Protein AF-A0A257JIL4-F1 (afdb_monomer_lite)

pLDDT: mean 83.12, std 16.54, range [36.84, 96.88]

Secondary structure (DSSP, 8-state):
-----------------EEEEEE-SSEEEEEEGGG-EEETTEEEEEEEEEESS-TT--EEEEEEEEETTTTEEEEEEEE-

Sequence (80 aa):
MCLSAAAGASAAAIKTDWRIINWNEDVLLYVDHGSIQKSKGRVAYSAKIVFLKDESLSEVLSRVQVHCDDRMYRHVSISA

Structure (mmCIF, N/CA/C/O backbone):
data_AF-A0A257JIL4-F1
#
_entry.id   AF-A0A257JIL4-F1
#
loop_
_atom_site.group_PDB
_atom_site.id
_atom_site.type_symbol
_atom_site.label_atom_id
_atom_site.label_alt_id
_atom_site.label_comp_id
_atom_site.label_asym_id
_atom_site.label_entity_id
_atom_site.label_seq_id
_atom_site.pdbx_PDB_ins_code
_atom_site.Cartn_x
_atom_site.Cartn_y
_atom_site.Cartn_z
_atom_site.occupancy
_atom_site.B_iso_or_equiv
_atom_site.auth_seq_id
_atom_site.auth_comp_id
_atom_site.auth_asym_id
_atom_site.auth_atom_id
_atom_site.pdbx_PDB_model_num
ATOM 1 N N . MET A 1 1 ? 52.007 0.898 5.192 1.00 36.84 1 MET A N 1
ATOM 2 C CA . MET A 1 1 ? 50.725 0.957 5.928 1.00 36.84 1 MET A CA 1
ATOM 3 C C . MET A 1 1 ? 49.664 1.470 4.963 1.00 36.84 1 MET A C 1
ATOM 5 O O . MET A 1 1 ? 49.753 2.624 4.575 1.00 36.84 1 MET A O 1
ATOM 9 N N . CYS A 1 2 ? 48.743 0.626 4.490 1.00 41.59 2 CYS A N 1
ATOM 10 C CA . CYS A 1 2 ? 47.635 1.060 3.627 1.00 41.59 2 CYS A CA 1
ATOM 11 C C . CYS A 1 2 ? 46.362 1.133 4.474 1.00 41.59 2 CYS A C 1
ATOM 13 O O . CYS A 1 2 ? 45.864 0.101 4.920 1.00 41.59 2 CYS A O 1
ATOM 15 N N . LEU A 1 3 ? 45.874 2.347 4.741 1.00 43.59 3 LEU A N 1
ATOM 16 C CA . LEU A 1 3 ? 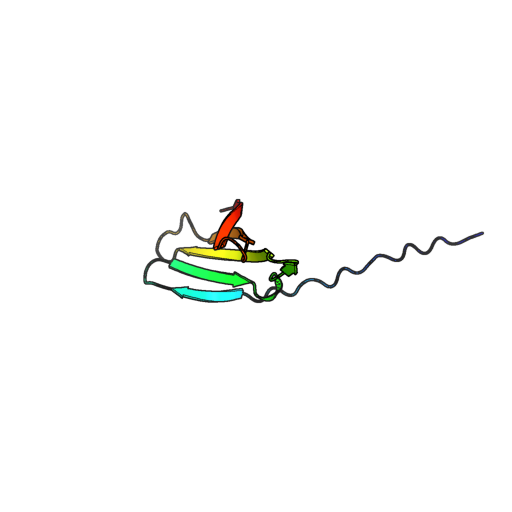44.596 2.550 5.419 1.00 43.59 3 LEU A CA 1
ATOM 17 C C . LEU A 1 3 ? 43.458 2.189 4.460 1.00 43.59 3 LEU A C 1
ATOM 19 O O . LEU A 1 3 ? 43.290 2.807 3.413 1.00 43.59 3 LEU A O 1
ATOM 23 N N . SER A 1 4 ? 42.678 1.181 4.839 1.00 50.78 4 SER A N 1
ATOM 24 C CA . SER A 1 4 ? 41.429 0.828 4.170 1.00 50.78 4 SER A CA 1
ATOM 25 C C . SER A 1 4 ? 40.355 1.827 4.593 1.00 50.78 4 SER A C 1
ATOM 27 O O . SER A 1 4 ? 39.833 1.746 5.703 1.00 50.78 4 SER A O 1
ATOM 29 N N . ALA A 1 5 ? 40.034 2.788 3.729 1.00 51.94 5 ALA A N 1
ATOM 30 C CA . ALA A 1 5 ? 38.845 3.609 3.899 1.00 51.94 5 ALA A CA 1
ATOM 31 C C . ALA A 1 5 ? 37.629 2.765 3.498 1.00 51.94 5 ALA A C 1
ATOM 33 O O . ALA A 1 5 ? 37.319 2.619 2.316 1.00 51.94 5 ALA A O 1
ATOM 34 N N . ALA A 1 6 ? 36.952 2.178 4.485 1.00 53.09 6 ALA A N 1
ATOM 35 C CA . ALA A 1 6 ? 35.607 1.664 4.289 1.00 53.09 6 ALA A CA 1
ATOM 36 C C . ALA A 1 6 ? 34.697 2.866 4.001 1.00 53.09 6 ALA A C 1
ATOM 38 O O . ALA A 1 6 ? 34.257 3.566 4.912 1.00 53.09 6 ALA A O 1
ATOM 39 N N . ALA A 1 7 ? 34.463 3.142 2.718 1.00 50.66 7 ALA A N 1
ATOM 40 C CA . ALA A 1 7 ? 33.415 4.049 2.290 1.00 50.66 7 ALA A CA 1
ATOM 41 C C . ALA A 1 7 ? 32.078 3.407 2.671 1.00 50.66 7 ALA A C 1
ATOM 43 O O . ALA A 1 7 ? 31.529 2.585 1.939 1.00 50.66 7 ALA A O 1
ATOM 44 N N . GLY A 1 8 ? 31.585 3.735 3.866 1.00 45.59 8 GLY A N 1
ATOM 45 C CA . GLY A 1 8 ? 30.216 3.443 4.248 1.00 45.59 8 GLY A CA 1
ATOM 46 C C . GLY A 1 8 ? 29.308 4.136 3.245 1.00 45.59 8 GLY A C 1
ATOM 47 O O . GLY A 1 8 ? 29.227 5.363 3.225 1.00 45.59 8 GLY A O 1
ATOM 48 N N . ALA A 1 9 ? 28.667 3.355 2.378 1.00 48.09 9 ALA A N 1
ATOM 49 C CA . ALA A 1 9 ? 27.577 3.842 1.559 1.00 48.09 9 ALA A CA 1
ATOM 50 C C . ALA A 1 9 ? 26.497 4.351 2.519 1.00 48.09 9 ALA A C 1
ATOM 52 O O . ALA A 1 9 ? 25.759 3.569 3.115 1.00 48.09 9 ALA A O 1
ATOM 53 N N . SER A 1 10 ? 26.447 5.669 2.712 1.00 45.50 10 SER A N 1
ATOM 54 C CA . SER A 1 10 ? 25.313 6.326 3.343 1.00 45.50 10 SER A CA 1
ATOM 55 C C . SER A 1 10 ? 24.135 6.133 2.397 1.00 45.50 10 SER A C 1
ATOM 57 O O . SER A 1 10 ? 23.975 6.863 1.418 1.00 45.50 10 SER A O 1
ATOM 59 N N . ALA A 1 11 ? 23.366 5.067 2.617 1.00 55.00 11 ALA A N 1
ATOM 60 C CA . ALA A 1 11 ? 22.076 4.914 1.979 1.00 55.00 11 ALA A CA 1
ATOM 61 C C . ALA A 1 11 ? 21.241 6.106 2.445 1.00 55.00 11 ALA A C 1
ATOM 63 O O . ALA A 1 11 ? 20.929 6.215 3.632 1.00 55.00 11 ALA A O 1
ATOM 64 N N . ALA A 1 12 ? 20.941 7.030 1.530 1.00 56.44 12 ALA A N 1
ATOM 65 C CA . ALA A 1 12 ? 20.023 8.118 1.810 1.00 56.44 12 ALA A CA 1
ATOM 66 C C . ALA A 1 12 ? 18.758 7.504 2.417 1.00 56.44 12 ALA A C 1
ATOM 68 O O . ALA A 1 12 ? 18.115 6.662 1.785 1.00 56.44 12 ALA A O 1
ATOM 69 N N . ALA A 1 13 ? 18.453 7.867 3.664 1.00 57.19 13 ALA A N 1
ATOM 70 C CA . ALA A 1 13 ? 17.242 7.412 4.316 1.00 57.19 13 ALA A CA 1
ATOM 71 C C . ALA A 1 13 ? 16.077 7.868 3.438 1.00 57.19 13 ALA A C 1
ATOM 73 O O . ALA A 1 13 ? 15.855 9.070 3.272 1.00 57.19 13 ALA A O 1
ATOM 74 N N . ILE A 1 14 ? 15.390 6.913 2.808 1.00 63.81 14 ILE A N 1
ATOM 75 C CA . ILE A 1 14 ? 14.184 7.193 2.038 1.00 63.81 14 ILE A CA 1
ATOM 76 C C . ILE A 1 14 ? 13.221 7.843 3.026 1.00 63.81 14 ILE A C 1
ATOM 78 O O . ILE A 1 14 ? 12.751 7.193 3.959 1.00 63.81 14 ILE A O 1
ATOM 82 N N . LYS A 1 15 ? 13.000 9.151 2.876 1.00 76.88 15 LYS A N 1
ATOM 83 C CA . LYS A 1 15 ? 12.085 9.878 3.744 1.00 76.88 15 LYS A CA 1
ATOM 84 C C . LYS A 1 15 ? 10.680 9.396 3.419 1.00 76.88 15 LYS A C 1
ATOM 86 O O . LYS A 1 15 ? 10.187 9.624 2.318 1.00 76.88 15 LYS A O 1
ATOM 91 N N . THR A 1 16 ? 10.072 8.721 4.381 1.00 88.25 16 THR A N 1
ATOM 92 C CA . THR A 1 16 ? 8.694 8.251 4.305 1.00 88.25 16 THR A CA 1
ATOM 93 C C . THR A 1 16 ? 7.750 9.432 4.059 1.00 88.25 16 THR A C 1
ATOM 95 O O . THR A 1 16 ? 7.846 10.458 4.735 1.00 88.25 16 THR A O 1
ATOM 98 N N . ASP A 1 17 ? 6.844 9.287 3.095 1.00 94.06 17 ASP A N 1
ATOM 99 C CA . ASP A 1 17 ? 5.849 10.286 2.696 1.00 94.06 17 ASP A CA 1
ATOM 100 C C . ASP A 1 17 ? 4.467 9.628 2.567 1.00 94.06 17 ASP A C 1
ATOM 102 O O . ASP A 1 17 ? 3.990 9.334 1.469 1.00 94.06 17 ASP A O 1
ATOM 106 N N . TRP A 1 18 ? 3.833 9.340 3.706 1.00 95.69 18 TRP A N 1
ATOM 107 C CA . TRP A 1 18 ? 2.509 8.718 3.752 1.00 95.69 18 TRP A CA 1
ATOM 108 C C . TRP A 1 18 ? 1.421 9.667 3.239 1.00 95.69 18 TRP A C 1
ATOM 110 O O . TRP A 1 18 ? 1.198 10.742 3.797 1.00 95.69 18 TRP A O 1
ATOM 120 N N . ARG A 1 19 ? 0.683 9.233 2.215 1.00 96.88 19 ARG A N 1
ATOM 121 C CA . ARG A 1 19 ? -0.467 9.947 1.646 1.00 96.88 19 ARG A CA 1
ATOM 122 C C . ARG A 1 19 ? -1.722 9.097 1.762 1.00 96.88 19 ARG A C 1
ATOM 124 O O . ARG A 1 19 ? -1.672 7.907 1.464 1.00 96.88 19 ARG A O 1
ATOM 131 N N . ILE A 1 20 ? -2.834 9.708 2.166 1.00 95.62 20 ILE A N 1
ATOM 132 C CA . ILE A 1 20 ? -4.147 9.053 2.167 1.00 95.62 20 ILE A CA 1
ATOM 133 C C . ILE A 1 20 ? -4.602 8.915 0.716 1.00 95.62 20 ILE A C 1
ATOM 135 O O . ILE A 1 20 ? -4.660 9.908 -0.008 1.00 95.62 20 ILE A O 1
ATOM 139 N N . ILE A 1 21 ? -4.926 7.694 0.302 1.00 95.56 21 ILE A N 1
ATOM 140 C CA . ILE A 1 21 ? -5.436 7.405 -1.045 1.00 95.56 21 ILE A CA 1
ATOM 141 C C . ILE A 1 21 ? -6.923 7.052 -1.047 1.00 95.56 21 ILE A C 1
ATOM 143 O O . ILE A 1 21 ? -7.573 7.147 -2.083 1.00 95.56 21 ILE A O 1
ATOM 147 N N . ASN A 1 22 ? -7.458 6.631 0.099 1.00 95.62 22 ASN A N 1
ATOM 148 C CA . ASN A 1 22 ? -8.871 6.341 0.291 1.00 95.62 22 ASN A CA 1
ATOM 149 C C . ASN A 1 22 ? -9.197 6.383 1.789 1.00 95.62 22 ASN A C 1
ATOM 151 O O . ASN A 1 22 ? -8.328 6.108 2.620 1.00 95.62 22 ASN A O 1
ATOM 155 N N . TRP A 1 23 ? -10.437 6.704 2.129 1.00 95.25 23 TRP A N 1
ATOM 156 C CA . TRP A 1 23 ? -10.925 6.687 3.500 1.00 95.25 23 TRP A CA 1
ATOM 157 C C . TRP A 1 23 ? -12.420 6.386 3.540 1.00 95.25 23 TRP A C 1
ATOM 159 O O . TRP A 1 23 ? -13.166 6.717 2.619 1.00 95.25 23 TRP A O 1
ATOM 169 N N . ASN A 1 24 ? -12.857 5.789 4.642 1.00 94.56 24 ASN A N 1
ATOM 170 C CA . ASN A 1 24 ? -14.260 5.709 5.026 1.00 94.56 24 ASN A CA 1
ATOM 171 C C . ASN A 1 24 ? -14.374 5.843 6.557 1.00 94.56 24 ASN A C 1
ATOM 173 O O . ASN A 1 24 ? -13.422 6.254 7.218 1.00 94.56 24 ASN A O 1
ATOM 177 N N . GLU A 1 25 ? -15.541 5.536 7.121 1.00 93.50 25 GLU A N 1
ATOM 178 C CA . GLU A 1 25 ? -15.777 5.661 8.565 1.00 93.50 25 GLU A CA 1
ATOM 179 C C . GLU A 1 25 ? -15.015 4.638 9.421 1.00 93.50 25 GLU A C 1
ATOM 181 O O . GLU A 1 25 ? -14.903 4.830 10.630 1.00 93.50 25 GLU A O 1
ATOM 186 N N . ASP A 1 26 ? -14.505 3.562 8.822 1.00 91.31 26 ASP A N 1
ATOM 187 C CA . ASP A 1 26 ? -13.887 2.443 9.537 1.00 91.31 26 ASP A CA 1
ATOM 188 C C . ASP A 1 26 ? -12.371 2.378 9.323 1.00 91.31 26 ASP A C 1
ATOM 190 O O . ASP A 1 26 ? -11.647 1.939 10.217 1.00 91.31 26 ASP A O 1
ATOM 194 N N . VAL A 1 27 ? -11.877 2.811 8.157 1.00 93.38 27 VAL A N 1
ATOM 195 C CA . VAL A 1 27 ? -10.471 2.680 7.761 1.00 93.38 27 VAL A CA 1
ATOM 196 C C . VAL A 1 27 ? -9.922 3.896 7.016 1.00 93.38 27 VAL A C 1
ATOM 198 O O . VAL A 1 27 ? -10.606 4.549 6.223 1.00 93.38 27 VAL A O 1
ATOM 201 N N . LEU A 1 28 ? -8.622 4.130 7.198 1.00 95.19 28 LEU A N 1
ATOM 202 C CA . LEU A 1 28 ? -7.804 5.021 6.375 1.00 95.19 28 LEU A CA 1
ATOM 203 C C . LEU A 1 28 ? -6.774 4.197 5.597 1.00 95.19 28 LEU A C 1
ATOM 205 O O . LEU A 1 28 ? -6.006 3.437 6.188 1.00 95.19 28 LEU A O 1
ATOM 209 N N . LEU A 1 29 ? -6.730 4.368 4.274 1.00 95.81 29 LEU A N 1
ATOM 210 C CA . LEU A 1 29 ? -5.749 3.722 3.401 1.00 95.81 29 LEU A CA 1
ATOM 211 C C . LEU A 1 29 ? -4.660 4.714 3.012 1.00 95.81 29 LEU A C 1
ATOM 213 O O . LEU A 1 29 ? -4.943 5.765 2.429 1.00 95.81 29 LEU A O 1
ATOM 217 N N . TYR A 1 30 ? -3.410 4.339 3.263 1.00 96.62 30 TYR A N 1
ATOM 218 C CA . TYR A 1 30 ? -2.240 5.138 2.926 1.00 96.62 30 TYR A CA 1
ATOM 219 C C . TYR A 1 30 ? -1.313 4.424 1.947 1.00 96.62 30 TYR A C 1
ATOM 221 O O . TYR A 1 30 ? -1.182 3.200 1.968 1.00 96.62 30 TYR A O 1
ATOM 229 N N . VAL A 1 31 ? -0.582 5.218 1.166 1.00 96.62 31 VAL A N 1
ATOM 230 C CA . VAL A 1 31 ? 0.593 4.797 0.391 1.00 96.62 31 VAL A CA 1
ATOM 231 C C . VAL A 1 31 ? 1.779 5.674 0.779 1.00 96.62 31 VAL A C 1
ATOM 233 O O . VAL A 1 31 ? 1.638 6.890 0.882 1.00 96.62 31 VAL A O 1
ATOM 236 N N . ASP A 1 32 ? 2.949 5.074 0.994 1.00 96.06 32 ASP A N 1
ATOM 237 C CA . ASP A 1 32 ? 4.199 5.815 1.172 1.00 96.06 32 ASP A CA 1
ATOM 238 C C . ASP A 1 32 ? 4.752 6.187 -0.204 1.00 96.06 32 ASP A C 1
ATOM 240 O O . ASP A 1 32 ? 5.307 5.347 -0.917 1.00 96.06 32 ASP A O 1
ATOM 244 N N . HIS A 1 33 ? 4.619 7.455 -0.581 1.00 93.81 33 HIS A N 1
ATOM 245 C CA . HIS A 1 33 ? 5.104 7.959 -1.862 1.00 93.81 33 HIS A CA 1
ATOM 246 C C . HIS A 1 33 ? 6.630 7.885 -1.987 1.00 93.81 33 HIS A C 1
ATOM 248 O O . HIS A 1 33 ? 7.138 7.670 -3.089 1.00 93.81 33 HIS A O 1
ATOM 254 N N . GLY A 1 34 ? 7.359 7.993 -0.873 1.00 93.25 34 GLY A N 1
ATOM 255 C CA . GLY A 1 34 ? 8.812 7.836 -0.843 1.00 93.25 34 GLY A CA 1
ATOM 256 C C . GLY A 1 34 ? 9.256 6.409 -1.172 1.00 93.25 34 GLY A C 1
ATOM 257 O O . GLY A 1 34 ? 10.341 6.206 -1.714 1.00 93.25 34 GLY A O 1
ATOM 258 N N . SER A 1 35 ? 8.400 5.416 -0.915 1.00 93.81 35 SER A N 1
ATOM 259 C CA . SER A 1 35 ? 8.682 4.004 -1.200 1.00 93.81 35 SER A CA 1
ATOM 260 C C . SER A 1 35 ? 8.416 3.573 -2.646 1.00 93.81 35 SER A C 1
ATOM 262 O O . SER A 1 35 ? 8.736 2.435 -2.999 1.00 93.81 35 SER A O 1
ATOM 264 N N . ILE A 1 36 ? 7.825 4.438 -3.484 1.00 93.62 36 ILE A N 1
ATOM 265 C CA . ILE A 1 36 ? 7.425 4.070 -4.846 1.00 93.62 36 ILE A CA 1
ATOM 266 C C . ILE A 1 36 ? 8.669 3.807 -5.696 1.00 93.62 36 ILE A C 1
ATOM 268 O O . ILE A 1 36 ? 9.414 4.712 -6.066 1.00 93.62 36 ILE A O 1
ATOM 272 N N . GLN A 1 37 ? 8.844 2.549 -6.083 1.00 93.19 37 GLN A N 1
ATOM 273 C CA . GLN A 1 37 ? 9.896 2.105 -6.986 1.00 93.19 37 GLN A CA 1
ATOM 274 C C . GLN A 1 37 ? 9.275 1.621 -8.291 1.00 93.19 37 GLN A C 1
ATOM 276 O O . GLN A 1 37 ? 8.428 0.729 -8.296 1.00 93.19 37 GLN A O 1
ATOM 281 N N . LYS A 1 38 ? 9.710 2.201 -9.412 1.00 93.69 38 LYS A N 1
ATOM 282 C CA . LYS A 1 38 ? 9.264 1.824 -10.758 1.00 93.69 38 LYS A CA 1
ATOM 283 C C . LYS A 1 38 ? 10.403 1.122 -11.484 1.00 93.69 38 LYS A C 1
ATOM 285 O O . LYS A 1 38 ? 11.506 1.654 -11.559 1.00 93.69 38 LYS A O 1
ATOM 290 N N . SER A 1 39 ? 10.143 -0.057 -12.034 1.00 91.06 39 SER A N 1
ATOM 291 C CA . SER A 1 39 ? 11.115 -0.791 -12.846 1.00 91.06 39 SER A CA 1
ATOM 292 C C . SER A 1 39 ? 10.393 -1.682 -13.844 1.00 91.06 39 SER A C 1
ATOM 294 O O . SER A 1 39 ? 9.591 -2.507 -13.430 1.00 91.06 39 SER A O 1
ATOM 296 N N . LYS A 1 40 ? 10.674 -1.512 -15.145 1.00 85.06 40 LYS A N 1
ATOM 297 C CA . LYS A 1 40 ? 10.233 -2.378 -16.264 1.00 85.06 40 LYS A CA 1
ATOM 298 C C . LYS A 1 40 ? 8.849 -3.029 -16.065 1.00 85.06 40 LYS A C 1
ATOM 300 O O . LYS A 1 40 ? 8.766 -4.200 -15.704 1.00 85.06 40 LYS A O 1
ATOM 305 N N . GLY A 1 41 ? 7.777 -2.257 -16.260 1.00 88.75 41 GLY A N 1
ATOM 306 C CA . GLY A 1 41 ? 6.399 -2.763 -16.155 1.00 88.75 41 GLY A CA 1
ATOM 307 C C . GLY A 1 41 ? 5.962 -3.136 -14.733 1.00 88.75 41 GLY A C 1
ATOM 308 O O . GLY A 1 41 ? 4.8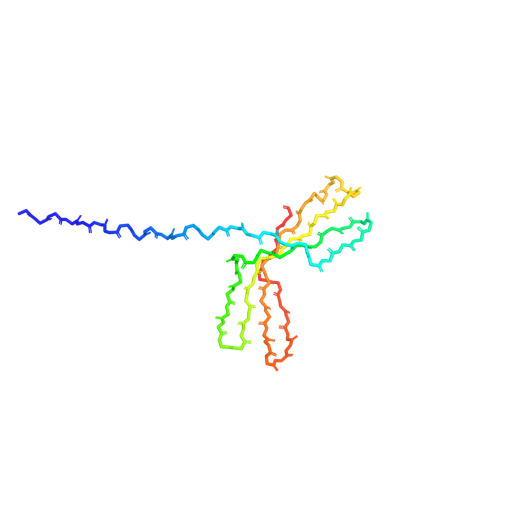90 -3.699 -14.551 1.00 88.75 41 GLY A O 1
ATOM 309 N N . ARG A 1 42 ? 6.768 -2.846 -13.704 1.00 91.50 42 ARG A N 1
ATOM 310 C CA . ARG A 1 42 ? 6.458 -3.124 -12.297 1.00 91.50 42 ARG A CA 1
ATOM 311 C C . ARG A 1 42 ? 6.542 -1.862 -11.454 1.00 91.50 42 ARG A C 1
ATOM 313 O O . ARG A 1 42 ? 7.438 -1.033 -11.630 1.00 91.50 42 ARG A O 1
ATOM 320 N N . VAL A 1 43 ? 5.635 -1.765 -10.491 1.00 94.12 43 VAL A N 1
ATOM 321 C CA . VAL A 1 43 ? 5.624 -0.731 -9.456 1.00 94.12 43 VAL A CA 1
ATOM 322 C C . VAL A 1 43 ? 5.561 -1.419 -8.102 1.00 94.12 43 VAL A C 1
ATOM 324 O O . VAL A 1 43 ? 4.694 -2.255 -7.880 1.00 94.12 43 VAL A O 1
ATOM 327 N N . ALA A 1 44 ? 6.474 -1.086 -7.197 1.00 94.44 44 ALA A N 1
ATOM 328 C CA . ALA A 1 44 ? 6.435 -1.540 -5.812 1.00 94.44 44 ALA A CA 1
ATOM 329 C C . ALA A 1 44 ? 6.287 -0.341 -4.875 1.00 94.44 44 ALA A C 1
ATOM 331 O O . ALA A 1 44 ? 6.875 0.706 -5.132 1.00 94.44 44 ALA A O 1
ATOM 332 N N . TYR A 1 45 ? 5.503 -0.494 -3.813 1.00 94.50 45 TYR A N 1
ATOM 333 C CA . TYR A 1 45 ? 5.288 0.539 -2.801 1.00 94.50 45 TYR A CA 1
ATOM 334 C C . TYR A 1 45 ? 4.869 -0.083 -1.470 1.00 94.50 45 TYR A C 1
ATOM 336 O O . TYR A 1 45 ? 4.380 -1.211 -1.416 1.00 94.50 45 TYR A O 1
ATOM 344 N N . SER A 1 46 ? 5.056 0.661 -0.391 1.00 95.56 46 SER A N 1
ATOM 345 C CA . SER A 1 46 ? 4.495 0.363 0.920 1.00 95.56 46 SER A CA 1
ATOM 346 C C . SER A 1 46 ? 3.126 1.024 1.044 1.00 95.56 46 SER A C 1
ATOM 348 O O . SER A 1 46 ? 2.932 2.175 0.653 1.00 95.56 46 SER A O 1
ATOM 350 N N . ALA A 1 47 ? 2.174 0.289 1.595 1.00 95.69 47 ALA A N 1
ATOM 351 C CA . ALA A 1 47 ? 0.832 0.741 1.906 1.00 95.69 47 ALA A CA 1
ATOM 352 C C . ALA A 1 47 ? 0.518 0.400 3.358 1.00 95.69 47 ALA A C 1
ATOM 354 O O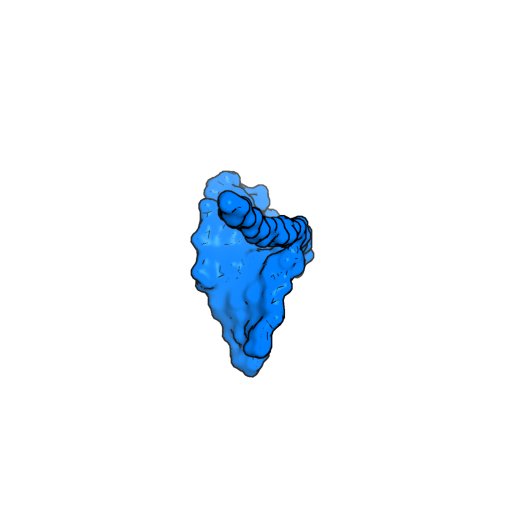 . ALA A 1 47 ? 1.059 -0.567 3.892 1.00 95.69 47 ALA A O 1
ATOM 355 N N . LYS A 1 48 ? -0.373 1.159 3.986 1.00 94.88 48 LYS A N 1
ATOM 356 C CA . LYS A 1 48 ? -0.904 0.784 5.293 1.00 94.88 48 LYS A CA 1
ATOM 357 C C . LYS A 1 48 ? -2.389 1.062 5.412 1.00 94.88 48 LYS A C 1
ATOM 359 O O . LYS A 1 48 ? -2.912 1.959 4.749 1.00 94.88 48 LYS A O 1
ATOM 364 N N . ILE A 1 49 ? -3.036 0.286 6.265 1.00 94.62 49 ILE A N 1
ATOM 365 C CA . ILE A 1 49 ? -4.429 0.447 6.665 1.00 94.62 49 ILE A CA 1
ATOM 366 C C . ILE A 1 49 ? -4.425 0.802 8.144 1.00 94.62 49 ILE A C 1
ATOM 368 O O . ILE A 1 49 ? -3.799 0.099 8.929 1.00 94.62 49 ILE A O 1
ATOM 372 N N . VAL A 1 50 ? -5.106 1.879 8.514 1.00 93.38 50 VAL A N 1
ATOM 373 C CA . VAL A 1 50 ? -5.347 2.244 9.915 1.00 93.38 50 VAL A CA 1
ATOM 374 C C . VAL A 1 50 ? -6.829 2.038 10.181 1.00 93.38 50 VAL A C 1
ATOM 376 O O . VAL A 1 50 ? -7.646 2.625 9.468 1.00 93.38 50 VAL A O 1
ATOM 379 N N . PHE A 1 51 ? -7.178 1.210 11.165 1.00 92.25 51 PHE A N 1
ATOM 380 C CA . PHE A 1 51 ? -8.571 0.997 11.557 1.00 92.25 51 PHE A CA 1
ATOM 381 C C . PHE A 1 51 ? -8.941 2.009 12.640 1.00 92.25 51 PHE A C 1
ATOM 383 O O . PHE A 1 51 ? -8.225 2.186 13.621 1.00 92.25 51 PHE A O 1
ATOM 390 N N . LEU A 1 52 ? -10.053 2.715 12.443 1.00 90.75 52 LEU A N 1
ATOM 391 C CA . LEU A 1 52 ? -10.455 3.835 13.299 1.00 90.75 52 LEU A CA 1
ATOM 392 C C . LEU A 1 52 ? -11.279 3.400 14.513 1.00 90.75 52 LEU A C 1
ATOM 394 O O . LEU A 1 52 ? -11.320 4.114 15.511 1.00 90.75 52 LEU A O 1
ATOM 398 N N . LYS A 1 53 ? -11.962 2.256 14.411 1.00 88.12 53 LYS A N 1
ATOM 399 C CA . LYS A 1 53 ? -12.914 1.763 15.419 1.00 88.12 53 LYS A CA 1
ATOM 400 C C . LYS A 1 53 ? -12.457 0.484 16.123 1.00 88.12 53 LYS A C 1
ATOM 402 O O . LYS A 1 53 ? -13.120 0.054 17.061 1.00 88.12 53 LYS A O 1
ATOM 407 N N . ASP A 1 54 ? -11.364 -0.127 15.670 1.00 80.94 54 ASP A N 1
ATOM 408 C CA . ASP A 1 54 ? -10.833 -1.368 16.231 1.00 80.94 54 ASP A CA 1
ATOM 409 C C . ASP A 1 54 ? -9.464 -1.111 16.869 1.00 80.94 54 ASP A C 1
ATOM 411 O O . ASP A 1 54 ? -8.444 -1.037 16.185 1.00 80.94 54 ASP A O 1
ATOM 415 N N . GLU A 1 55 ? -9.441 -0.974 18.196 1.00 73.12 55 GLU A N 1
ATOM 416 C CA . GLU A 1 55 ? -8.205 -0.750 18.958 1.00 73.12 55 GLU A CA 1
A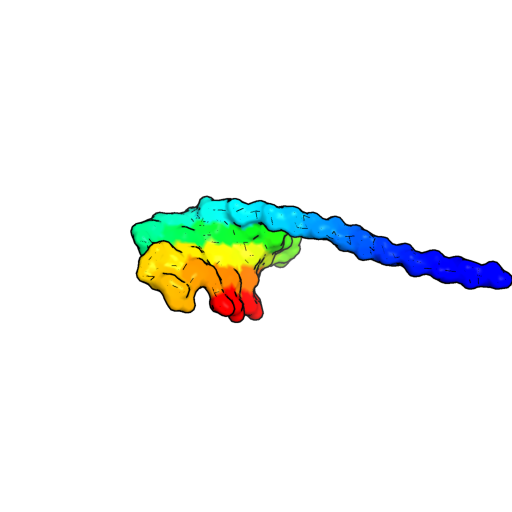TOM 417 C C . GLU A 1 55 ? -7.246 -1.953 18.910 1.00 73.12 55 GLU A C 1
ATOM 419 O O . GLU A 1 55 ? -6.053 -1.800 19.175 1.00 73.12 55 GLU A O 1
ATOM 424 N N . SER A 1 56 ? -7.739 -3.147 18.551 1.00 75.94 56 SER A N 1
ATOM 425 C CA . SER A 1 56 ? -6.921 -4.360 18.430 1.00 75.94 56 SER A CA 1
ATOM 426 C C . SER A 1 56 ? -6.184 -4.461 17.090 1.00 75.94 56 SER A C 1
ATOM 428 O O . SER A 1 56 ? -5.170 -5.152 16.998 1.00 75.94 56 SER A O 1
ATOM 430 N N . LEU A 1 57 ? -6.645 -3.726 16.072 1.00 67.38 57 LEU A N 1
ATOM 431 C CA . LEU A 1 57 ? -6.054 -3.637 14.736 1.00 67.38 57 LEU A CA 1
ATOM 432 C C . LEU A 1 57 ? -5.649 -2.186 14.450 1.00 67.38 57 LEU A C 1
ATOM 434 O O . LEU A 1 57 ? -6.193 -1.536 13.569 1.00 67.38 57 LEU A O 1
ATOM 438 N N . SER A 1 58 ? -4.691 -1.645 15.202 1.00 78.88 58 SER A N 1
ATOM 439 C CA . SER A 1 58 ? -4.337 -0.223 15.063 1.00 78.88 58 SER A CA 1
ATOM 440 C C . SER A 1 58 ? -3.739 0.123 13.688 1.00 78.88 58 SER A C 1
ATOM 442 O O . SER A 1 58 ? -4.119 1.130 13.087 1.00 78.88 58 SER A O 1
ATOM 444 N N . GLU A 1 59 ? -2.853 -0.717 13.140 1.00 89.69 59 GLU A N 1
ATOM 445 C CA . GLU A 1 59 ? -2.220 -0.486 11.839 1.00 89.69 59 GLU A CA 1
ATOM 446 C C . GLU A 1 59 ? -1.803 -1.802 11.167 1.00 89.69 59 GLU A C 1
ATOM 448 O O . GLU A 1 59 ? -1.138 -2.631 11.770 1.00 89.69 59 GLU A O 1
ATOM 453 N N . VAL A 1 60 ? -2.134 -1.980 9.887 1.00 91.38 60 VAL A N 1
ATOM 454 C CA . VAL A 1 60 ? -1.605 -3.074 9.060 1.00 91.38 60 VAL A CA 1
ATOM 455 C C . VAL A 1 60 ? -0.739 -2.487 7.960 1.00 91.38 60 VAL A C 1
ATOM 457 O O . VAL A 1 60 ? -1.231 -1.762 7.095 1.00 91.38 60 VAL A O 1
ATOM 460 N N . LEU A 1 61 ? 0.545 -2.834 7.954 1.00 92.81 61 LEU A N 1
ATOM 461 C CA . LEU A 1 61 ? 1.511 -2.448 6.932 1.00 92.81 61 LEU A CA 1
ATOM 462 C C . LEU A 1 61 ? 1.637 -3.559 5.885 1.00 92.81 61 LEU A C 1
ATOM 464 O O . LEU A 1 61 ? 1.775 -4.739 6.204 1.00 92.81 61 LEU A O 1
ATOM 468 N N . SER A 1 62 ? 1.649 -3.185 4.610 1.00 93.25 62 SER A N 1
ATOM 469 C CA . SER A 1 62 ? 1.865 -4.109 3.505 1.00 93.25 62 SER A CA 1
ATOM 470 C C . SER A 1 62 ? 2.835 -3.547 2.478 1.00 93.25 62 SER A C 1
ATOM 472 O O . SER A 1 62 ? 2.773 -2.378 2.109 1.00 93.25 62 SER A O 1
ATOM 474 N N . ARG A 1 63 ? 3.713 -4.405 1.954 1.00 93.81 63 ARG A N 1
ATOM 475 C CA . ARG A 1 63 ? 4.493 -4.095 0.754 1.00 93.81 63 ARG A CA 1
ATOM 476 C C . ARG A 1 63 ? 3.779 -4.666 -0.458 1.00 93.81 63 ARG A C 1
ATOM 478 O O . ARG A 1 63 ? 3.608 -5.877 -0.565 1.00 93.81 63 ARG A O 1
ATOM 485 N N . VAL A 1 64 ? 3.392 -3.803 -1.383 1.00 93.50 64 VAL A N 1
ATOM 486 C CA . VAL A 1 64 ? 2.642 -4.152 -2.588 1.00 93.50 64 VAL A CA 1
ATOM 487 C C . VAL A 1 64 ? 3.565 -4.115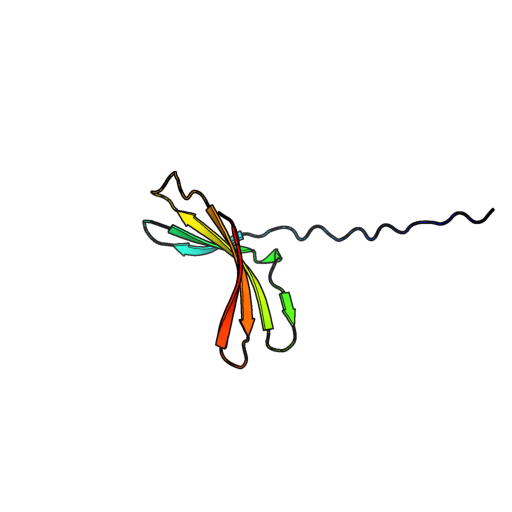 -3.797 1.00 93.50 64 VAL A C 1
ATOM 489 O O . VAL A 1 64 ? 4.445 -3.262 -3.908 1.00 93.50 64 VAL A O 1
ATOM 492 N N . GLN A 1 65 ? 3.352 -5.046 -4.722 1.00 94.00 65 GLN A N 1
ATOM 493 C CA . GLN A 1 65 ? 3.936 -5.007 -6.054 1.00 94.00 65 GLN A CA 1
ATOM 494 C C . GLN A 1 65 ? 2.833 -5.171 -7.096 1.00 94.00 65 GLN A C 1
ATOM 496 O O . GLN A 1 65 ? 2.092 -6.151 -7.074 1.00 94.00 65 GLN A O 1
ATOM 501 N N . VAL A 1 66 ? 2.774 -4.230 -8.028 1.00 93.00 66 VAL A N 1
ATOM 502 C CA . VAL A 1 66 ? 1.871 -4.212 -9.175 1.00 93.00 66 VAL A CA 1
ATOM 503 C C . VAL A 1 66 ? 2.682 -4.498 -10.431 1.00 93.00 66 VAL A C 1
ATOM 505 O O . VAL A 1 66 ? 3.707 -3.864 -10.679 1.00 93.00 66 VAL A O 1
ATOM 508 N N . HIS A 1 67 ? 2.223 -5.459 -11.216 1.00 92.44 67 HIS A N 1
ATOM 509 C CA . HIS A 1 67 ? 2.650 -5.703 -12.582 1.00 92.44 67 HIS A CA 1
ATOM 510 C C . HIS A 1 67 ? 1.684 -4.922 -13.484 1.00 92.44 67 HIS A C 1
ATOM 512 O O . HIS A 1 67 ? 0.481 -5.157 -13.499 1.00 92.44 67 HIS A O 1
ATOM 518 N N . CYS A 1 68 ? 2.184 -3.880 -14.141 1.00 88.19 68 CYS A N 1
ATOM 519 C CA . CYS A 1 68 ? 1.368 -2.935 -14.899 1.00 88.19 68 CYS A CA 1
ATOM 520 C C . CYS A 1 68 ? 0.880 -3.515 -16.227 1.00 88.19 68 CYS A C 1
ATOM 522 O O . CYS A 1 68 ? -0.198 -3.139 -16.682 1.00 88.19 68 CYS A O 1
ATOM 524 N N . ASP A 1 69 ? 1.656 -4.422 -16.821 1.00 87.25 69 ASP A N 1
ATOM 525 C CA . ASP A 1 69 ? 1.381 -4.973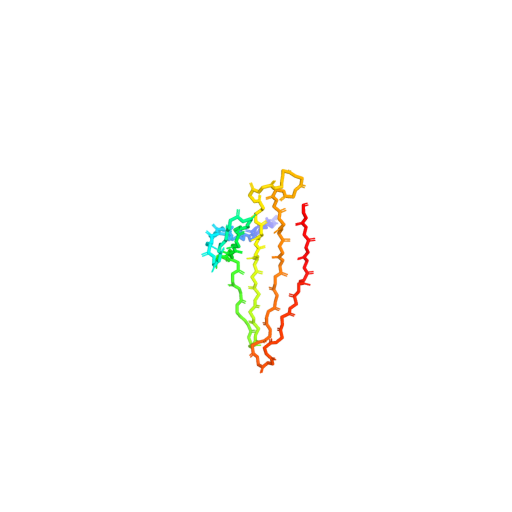 -18.151 1.00 87.25 69 ASP A CA 1
ATOM 526 C C . ASP A 1 69 ? 0.166 -5.917 -18.142 1.00 87.25 69 ASP A C 1
ATOM 528 O O . ASP A 1 69 ? -0.629 -5.924 -19.078 1.00 87.25 69 ASP A O 1
ATOM 532 N N . ASP A 1 70 ? -0.020 -6.664 -17.053 1.00 88.44 70 ASP A N 1
ATOM 533 C CA . ASP A 1 70 ? -1.120 -7.616 -16.843 1.00 88.44 70 ASP A CA 1
ATOM 534 C C . ASP A 1 70 ? -2.111 -7.161 -15.751 1.00 88.44 70 ASP A C 1
ATOM 536 O O . ASP A 1 70 ? -3.085 -7.855 -15.460 1.00 88.44 70 ASP A O 1
ATOM 540 N N . ARG A 1 71 ? -1.879 -5.981 -15.156 1.00 83.38 71 ARG A N 1
ATOM 541 C CA . ARG A 1 71 ? -2.653 -5.394 -14.047 1.00 83.38 71 ARG A CA 1
ATOM 542 C C . ARG A 1 71 ? -2.760 -6.301 -12.815 1.00 83.38 71 ARG A C 1
ATOM 544 O O . ARG A 1 71 ? -3.675 -6.128 -12.008 1.00 83.38 71 ARG A O 1
ATOM 551 N N . MET A 1 72 ? -1.834 -7.240 -12.630 1.00 87.31 72 MET A N 1
ATOM 552 C CA . MET A 1 72 ? -1.820 -8.097 -11.448 1.00 87.31 72 MET A CA 1
ATOM 553 C C . MET A 1 72 ? -1.132 -7.410 -10.271 1.00 87.31 72 MET A C 1
ATOM 555 O O . MET A 1 72 ? -0.042 -6.851 -10.404 1.00 87.31 72 MET A O 1
ATOM 559 N N . TYR A 1 73 ? -1.716 -7.514 -9.079 1.00 86.00 73 TYR A N 1
ATOM 560 C CA . TYR A 1 73 ? -1.091 -7.051 -7.842 1.00 86.00 73 TYR A CA 1
ATOM 561 C C . TYR A 1 73 ? -0.856 -8.209 -6.875 1.00 86.00 73 TYR A C 1
ATOM 563 O O . TYR A 1 73 ? -1.586 -9.198 -6.864 1.00 86.00 73 TYR A O 1
ATOM 571 N N . ARG A 1 74 ? 0.190 -8.086 -6.055 1.00 88.94 74 ARG A N 1
ATOM 572 C CA . ARG A 1 74 ? 0.483 -9.025 -4.970 1.00 88.94 74 ARG A CA 1
ATOM 573 C C . ARG A 1 74 ? 0.963 -8.300 -3.722 1.00 88.94 74 ARG A C 1
ATOM 575 O O . ARG A 1 74 ? 1.696 -7.312 -3.814 1.00 88.94 74 ARG A O 1
ATOM 582 N N . HIS A 1 75 ? 0.614 -8.856 -2.568 1.00 84.44 75 HIS A N 1
ATOM 583 C CA . HIS A 1 75 ? 1.202 -8.488 -1.286 1.00 84.44 75 HIS A CA 1
ATOM 584 C C . HIS A 1 75 ? 2.490 -9.293 -1.098 1.00 84.44 75 HIS A C 1
ATOM 586 O O . HIS A 1 75 ? 2.471 -10.520 -1.079 1.00 84.44 75 HIS A O 1
ATOM 592 N N . VAL A 1 76 ? 3.622 -8.599 -1.027 1.00 79.88 76 VAL A N 1
ATOM 593 C CA . VAL A 1 76 ? 4.951 -9.196 -0.831 1.00 79.88 76 VAL A CA 1
ATOM 594 C C . VAL A 1 76 ? 5.191 -9.495 0.648 1.00 79.88 76 VAL A C 1
ATOM 596 O O . VAL A 1 76 ? 5.818 -10.493 0.982 1.00 79.88 76 VAL A O 1
ATOM 599 N N . SER A 1 77 ? 4.671 -8.643 1.529 1.00 85.31 77 SER A N 1
ATOM 600 C CA . SER A 1 77 ? 4.665 -8.848 2.977 1.00 85.31 77 SER A CA 1
ATOM 601 C C . SER A 1 77 ? 3.472 -8.129 3.605 1.00 85.31 77 SER A C 1
ATOM 603 O O . SER A 1 77 ? 2.984 -7.134 3.054 1.00 85.31 77 SER A O 1
ATOM 605 N N . ILE A 1 78 ? 3.012 -8.638 4.749 1.00 84.94 78 ILE A N 1
ATOM 606 C CA . ILE A 1 78 ? 1.960 -8.051 5.587 1.00 84.94 78 ILE A CA 1
ATOM 607 C C . ILE A 1 78 ? 2.416 -8.175 7.045 1.00 84.94 78 ILE A C 1
ATOM 609 O O . ILE A 1 78 ? 2.893 -9.238 7.440 1.00 84.94 78 ILE A O 1
ATOM 613 N N . SER A 1 79 ? 2.280 -7.104 7.821 1.00 83.06 79 SER A N 1
ATOM 614 C CA . SER A 1 79 ? 2.503 -7.084 9.270 1.00 83.06 79 SER A CA 1
ATOM 615 C C . SER A 1 79 ? 1.426 -6.235 9.941 1.00 83.06 79 SER A C 1
ATOM 617 O O . SER A 1 79 ? 1.080 -5.182 9.404 1.00 83.06 79 SER A O 1
ATOM 619 N N . ALA A 1 80 ? 0.919 -6.702 11.079 1.00 79.19 80 ALA A N 1
ATOM 620 C CA . ALA A 1 80 ? -0.029 -6.005 11.947 1.00 79.19 80 ALA A CA 1
ATOM 621 C C . ALA A 1 80 ? 0.654 -5.616 13.265 1.00 79.19 80 ALA A C 1
ATOM 623 O O . ALA A 1 80 ? 1.672 -6.276 13.589 1.00 79.19 80 ALA A O 1
#

Radius of gyration: 17.63 Å; chains: 1; bounding box: 66×20×37 Å

Foldseek 3Di:
DDDDPPPPPPPPPQPFDWDFPDDDPFKTKIWGPSQWDDDDQKTKTKIKIATDPDPPCGMKIWIKMARRVVRDIDTPDIDD